Protein AF-A0A7D5NM01-F1 (afdb_monomer)

Organism: NCBI:txid138074

Radius of gyration: 16.81 Å; Cα contacts (8 Å, |Δi|>4): 30; chains: 1; bounding box: 30×28×41 Å

Mean predicted aligned error: 5.35 Å

Secondary structure (DSSP, 8-state):
-HHHHHHHHHH-HHHHHHHTT--HHHHHHHHHHHH-GGGS-HHHHHHHHHHHHHHHHHHHTTT---HHHHTT-

Foldseek 3Di:
DVVQVVVCVPPNNVVSCVVVVHDSVVVVVVVVCVVCVVPDDPVVVVVVVLVVQLVVQCVVVVNPDDPVRSVVD

Sequence (73 aa):
MPLMQRLSGTHGVGPVCRELDIAPSTYYWHQQRRLHPEKCCQREKRDGQISQEIKRVYEENYRVYGARKVWRQ

pLDDT: mean 89.97, std 4.65, range [71.56, 95.62]

Structure (mmCIF, N/CA/C/O backbone):
data_AF-A0A7D5NM01-F1
#
_entry.id   AF-A0A7D5NM01-F1
#
loop_
_atom_site.group_PDB
_atom_site.id
_atom_site.type_symbol
_atom_site.label_atom_id
_atom_site.label_alt_id
_atom_site.label_comp_id
_atom_site.label_asym_id
_atom_site.label_entity_id
_atom_site.label_seq_id
_atom_site.pdbx_PDB_ins_code
_atom_site.Cartn_x
_atom_site.Cartn_y
_atom_site.Cartn_z
_atom_site.occupancy
_atom_site.B_iso_or_eq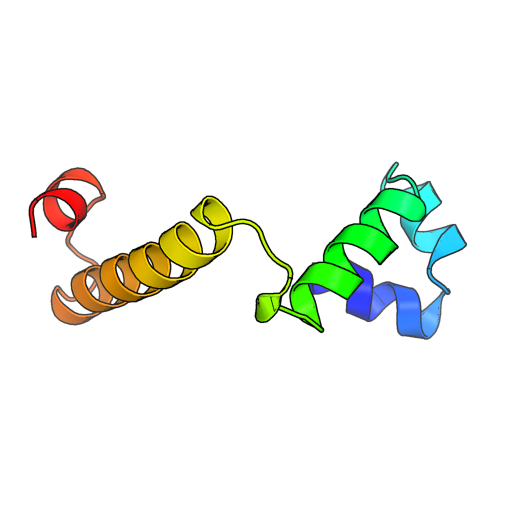uiv
_atom_site.auth_seq_id
_atom_site.auth_comp_id
_atom_site.auth_asym_id
_atom_site.auth_atom_id
_atom_site.pdbx_PDB_model_num
ATOM 1 N N . MET A 1 1 ? 1.487 -2.883 -6.364 1.00 71.56 1 MET A N 1
ATOM 2 C CA . MET A 1 1 ? 0.867 -3.626 -7.485 1.00 71.56 1 MET A CA 1
ATOM 3 C C . MET A 1 1 ? 1.301 -5.100 -7.506 1.00 71.56 1 MET A C 1
ATOM 5 O O . MET A 1 1 ? 2.193 -5.450 -8.273 1.00 71.56 1 MET A O 1
ATOM 9 N N . PRO A 1 2 ? 0.713 -5.972 -6.663 1.00 73.81 2 PRO A N 1
ATOM 10 C CA . PRO A 1 2 ? 1.114 -7.384 -6.562 1.00 73.81 2 PRO A CA 1
ATOM 11 C C . PRO A 1 2 ? 0.840 -8.190 -7.840 1.00 73.81 2 PRO A C 1
ATOM 13 O O . PRO A 1 2 ? 1.675 -8.988 -8.254 1.00 73.81 2 PRO A O 1
ATOM 16 N N . LEU A 1 3 ? -0.301 -7.940 -8.493 1.00 79.62 3 LEU A N 1
ATOM 17 C CA . LEU A 1 3 ? -0.693 -8.607 -9.740 1.00 79.62 3 LEU A CA 1
ATOM 18 C C . LEU A 1 3 ? 0.291 -8.301 -10.874 1.00 79.62 3 LEU A C 1
ATOM 20 O O . LEU A 1 3 ? 0.799 -9.208 -11.524 1.00 79.62 3 LEU A O 1
ATOM 24 N N . MET A 1 4 ? 0.643 -7.028 -11.038 1.00 83.19 4 MET A N 1
ATOM 25 C CA . MET A 1 4 ? 1.578 -6.607 -12.076 1.00 83.19 4 MET A CA 1
ATOM 26 C C . MET A 1 4 ? 2.987 -7.176 -11.866 1.00 83.19 4 MET A C 1
ATOM 28 O O . MET A 1 4 ? 3.620 -7.608 -12.820 1.00 83.19 4 MET A O 1
ATOM 32 N N . GLN A 1 5 ? 3.457 -7.235 -10.616 1.00 81.69 5 GLN A N 1
ATOM 33 C CA . GLN A 1 5 ? 4.774 -7.781 -1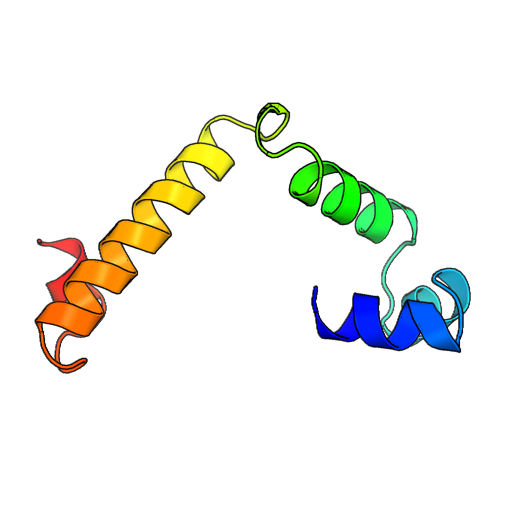0.277 1.00 81.69 5 GLN A CA 1
ATOM 34 C C . GLN A 1 5 ? 4.868 -9.294 -10.540 1.00 81.69 5 GLN A C 1
ATOM 36 O O . GLN A 1 5 ? 5.928 -9.790 -10.912 1.00 81.69 5 GLN A O 1
ATOM 41 N N . ARG A 1 6 ? 3.754 -10.019 -10.383 1.00 85.81 6 ARG A N 1
ATOM 42 C CA . ARG A 1 6 ? 3.656 -11.446 -10.716 1.00 85.81 6 ARG A CA 1
ATOM 43 C C . ARG A 1 6 ? 3.717 -11.680 -12.226 1.00 85.81 6 ARG A C 1
ATOM 45 O O . ARG A 1 6 ? 4.430 -12.569 -12.672 1.00 85.81 6 ARG A O 1
ATOM 52 N N . LEU A 1 7 ? 2.988 -10.880 -13.003 1.00 86.12 7 LEU A N 1
ATOM 53 C CA . LEU A 1 7 ? 2.911 -11.025 -14.460 1.00 86.12 7 LEU A CA 1
ATOM 54 C C . LEU A 1 7 ? 4.183 -10.544 -15.169 1.00 86.12 7 LEU A C 1
ATOM 56 O O . LEU A 1 7 ? 4.600 -11.146 -16.156 1.00 86.12 7 LEU A O 1
ATOM 60 N N . SER A 1 8 ? 4.830 -9.492 -14.657 1.00 83.12 8 SER A N 1
ATOM 61 C CA . SER A 1 8 ? 6.045 -8.942 -15.264 1.00 83.12 8 SER A CA 1
ATOM 62 C C . SER A 1 8 ? 7.251 -9.876 -15.151 1.00 83.12 8 SER A C 1
ATOM 64 O O . SER A 1 8 ? 8.177 -9.752 -15.945 1.00 83.12 8 SER A O 1
ATOM 66 N N . GLY A 1 9 ? 7.262 -10.794 -14.177 1.00 85.25 9 GLY A N 1
ATOM 67 C CA . GLY A 1 9 ? 8.323 -11.796 -14.032 1.00 85.25 9 GLY A CA 1
ATOM 68 C C . GLY A 1 9 ? 8.290 -12.879 -15.113 1.00 85.25 9 GLY A C 1
ATOM 69 O O . GLY A 1 9 ? 9.331 -13.428 -15.451 1.00 85.25 9 GLY A O 1
ATOM 70 N N . THR A 1 10 ? 7.113 -13.160 -15.677 1.00 89.38 10 THR A N 1
ATOM 71 C CA . THR A 1 10 ? 6.916 -14.183 -16.715 1.00 89.38 10 THR A CA 1
ATOM 72 C C . THR A 1 10 ? 6.838 -13.599 -18.124 1.00 89.38 10 THR A C 1
ATOM 74 O O . THR A 1 10 ? 7.343 -14.213 -19.056 1.00 89.38 10 THR A O 1
ATOM 77 N N . HIS A 1 11 ? 6.256 -12.406 -18.288 1.00 88.62 11 HIS A N 1
ATOM 78 C CA . HIS A 1 11 ? 5.985 -11.804 -19.604 1.00 88.62 11 HIS A CA 1
ATOM 79 C C . HIS A 1 11 ? 6.776 -10.512 -19.870 1.00 88.62 11 HIS A C 1
ATOM 81 O O . HIS A 1 11 ? 6.697 -9.948 -20.958 1.00 88.62 11 HIS A O 1
ATOM 87 N N . GLY A 1 12 ? 7.531 -10.014 -18.885 1.00 89.75 12 GLY A N 1
ATOM 88 C CA . GLY A 1 12 ? 8.190 -8.711 -18.951 1.00 89.75 12 GLY A CA 1
ATOM 89 C C . GLY A 1 12 ? 7.251 -7.540 -18.638 1.00 89.75 12 GLY A C 1
ATOM 90 O O . GLY A 1 12 ? 6.028 -7.635 -18.714 1.00 89.75 12 GLY A O 1
ATOM 91 N N . VAL A 1 13 ? 7.828 -6.399 -18.255 1.00 89.62 13 VAL A N 1
ATOM 92 C CA . VAL A 1 13 ? 7.066 -5.208 -17.829 1.00 89.62 13 VAL A CA 1
ATOM 93 C C . VAL A 1 13 ? 6.303 -4.575 -18.998 1.00 89.62 13 VAL A C 1
ATOM 95 O O . VAL A 1 13 ? 5.136 -4.238 -18.849 1.00 89.62 13 VAL A O 1
ATOM 98 N N . GLY A 1 14 ? 6.937 -4.435 -20.168 1.00 89.75 14 GLY A N 1
ATOM 99 C CA . GLY A 1 14 ? 6.353 -3.763 -21.337 1.00 89.75 14 GLY A CA 1
ATOM 100 C C . GLY A 1 14 ? 5.039 -4.385 -21.833 1.00 89.75 14 GLY A C 1
ATOM 101 O O . GLY A 1 14 ? 4.054 -3.656 -21.954 1.00 89.75 14 GLY A O 1
ATOM 102 N N . PRO A 1 15 ? 4.983 -5.709 -22.079 1.00 92.94 15 PRO A N 1
ATOM 103 C CA . PRO A 1 15 ? 3.754 -6.378 -22.509 1.00 92.94 15 PRO A CA 1
ATOM 104 C C . PRO A 1 15 ? 2.619 -6.272 -21.484 1.00 92.94 15 PRO A C 1
ATOM 106 O O . PRO A 1 15 ? 1.487 -5.979 -21.849 1.00 92.94 15 PRO A O 1
ATOM 109 N N . VAL A 1 16 ? 2.931 -6.418 -20.193 1.00 92.06 16 VAL A N 1
ATOM 110 C CA . VAL A 1 16 ? 1.942 -6.305 -19.107 1.00 92.06 16 VAL A CA 1
ATOM 111 C C . VAL A 1 16 ? 1.409 -4.876 -18.977 1.00 92.06 16 VAL A C 1
ATOM 113 O O . VAL A 1 16 ? 0.212 -4.681 -18.804 1.00 92.06 16 VAL A O 1
ATOM 116 N N . CYS A 1 17 ? 2.283 -3.871 -19.079 1.00 92.69 17 CYS A N 1
ATOM 117 C CA . CYS A 1 17 ? 1.897 -2.460 -19.119 1.00 92.69 17 CYS A CA 1
ATOM 118 C C . CYS A 1 17 ? 0.926 -2.164 -20.268 1.00 92.69 17 CYS A C 1
ATOM 120 O O . CYS A 1 17 ? -0.054 -1.458 -20.062 1.00 92.69 17 CYS A O 1
ATOM 122 N N . ARG A 1 18 ? 1.189 -2.719 -21.459 1.00 92.12 18 ARG A N 1
ATOM 123 C CA . ARG A 1 18 ? 0.338 -2.535 -22.641 1.00 92.12 18 ARG A CA 1
ATOM 124 C C . ARG A 1 18 ? -1.058 -3.120 -22.434 1.00 92.12 18 ARG A C 1
ATOM 126 O O . ARG A 1 18 ? -2.027 -2.454 -22.761 1.00 92.12 18 ARG A O 1
ATOM 133 N N . GLU A 1 19 ? -1.151 -4.324 -21.878 1.00 93.56 19 GLU A N 1
ATOM 134 C CA . GLU A 1 19 ? -2.439 -4.996 -21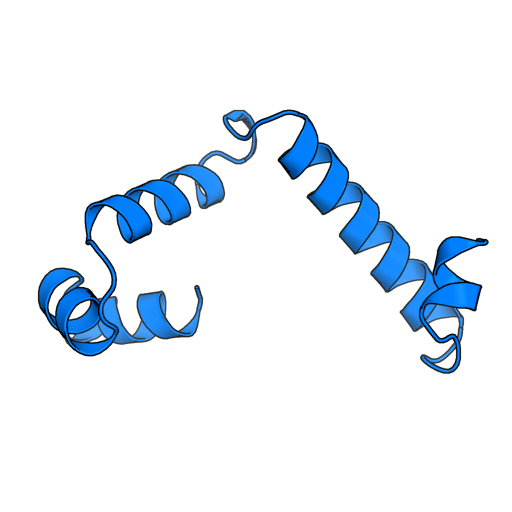.659 1.00 93.56 19 GLU A CA 1
ATOM 135 C C . GLU A 1 19 ? -3.287 -4.311 -20.577 1.00 93.56 19 GLU A C 1
ATOM 137 O O . GLU A 1 19 ? -4.506 -4.242 -20.677 1.00 93.56 19 GLU A O 1
ATOM 142 N N . LEU A 1 20 ? -2.639 -3.781 -19.537 1.00 89.50 20 LEU A N 1
ATOM 143 C CA . LEU A 1 20 ? -3.315 -3.070 -18.447 1.00 89.50 20 LEU A CA 1
ATOM 144 C C . LEU A 1 20 ? -3.604 -1.595 -18.765 1.00 89.50 20 LEU A C 1
ATOM 146 O O . LEU A 1 20 ? -4.149 -0.907 -17.905 1.00 89.50 20 LEU A O 1
ATOM 150 N N . ASP A 1 21 ? -3.208 -1.116 -19.947 1.00 93.19 21 ASP A N 1
ATOM 151 C CA . ASP A 1 21 ? -3.259 0.292 -20.354 1.00 93.19 21 ASP A CA 1
ATOM 152 C C . ASP A 1 21 ? -2.578 1.238 -19.341 1.00 93.19 21 ASP A C 1
ATOM 154 O O . ASP A 1 21 ? -3.102 2.260 -18.899 1.00 93.19 21 ASP A O 1
ATOM 158 N N . ILE A 1 22 ? -1.373 0.855 -18.910 1.00 90.56 22 ILE A N 1
ATOM 159 C CA . ILE A 1 22 ? -0.548 1.609 -17.961 1.00 90.56 22 ILE A CA 1
ATOM 160 C C . ILE A 1 22 ? 0.772 1.971 -18.633 1.00 90.56 22 ILE A C 1
ATOM 162 O O . ILE A 1 22 ? 1.474 1.119 -19.174 1.00 90.56 22 ILE A O 1
ATOM 166 N N . ALA A 1 23 ? 1.188 3.231 -18.528 1.00 92.88 23 ALA A N 1
ATOM 167 C CA . ALA A 1 23 ? 2.508 3.634 -18.996 1.00 92.88 23 ALA A CA 1
ATOM 168 C C . ALA A 1 23 ? 3.632 2.935 -18.188 1.00 92.88 23 ALA A C 1
ATOM 170 O O . ALA A 1 23 ? 3.603 2.954 -16.951 1.00 92.88 23 ALA A O 1
ATOM 171 N N . PRO A 1 24 ? 4.686 2.393 -18.837 1.00 92.00 24 PRO A N 1
ATOM 172 C CA . PRO A 1 24 ? 5.824 1.792 -18.133 1.00 92.00 24 PRO A CA 1
ATOM 173 C C . PRO A 1 24 ? 6.513 2.733 -17.136 1.00 92.00 24 PRO A C 1
ATOM 175 O O . PRO A 1 24 ? 6.992 2.288 -16.094 1.00 92.00 24 PRO A O 1
ATOM 178 N N . SER A 1 25 ? 6.520 4.040 -17.412 1.00 93.25 25 SER A N 1
ATOM 179 C CA . SER A 1 25 ? 7.034 5.064 -16.496 1.00 93.25 25 SER A CA 1
ATOM 180 C C . SER A 1 25 ? 6.301 5.056 -15.151 1.00 93.25 25 SER A C 1
ATOM 182 O O . SER A 1 25 ? 6.947 5.102 -14.105 1.00 93.25 25 SER A O 1
ATOM 184 N N . THR A 1 26 ? 4.974 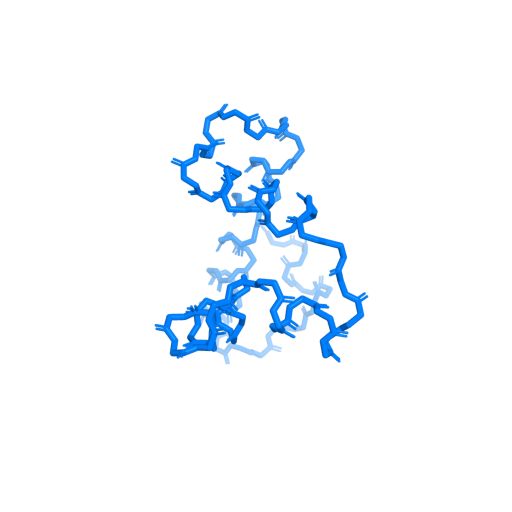4.913 -15.159 1.00 91.31 26 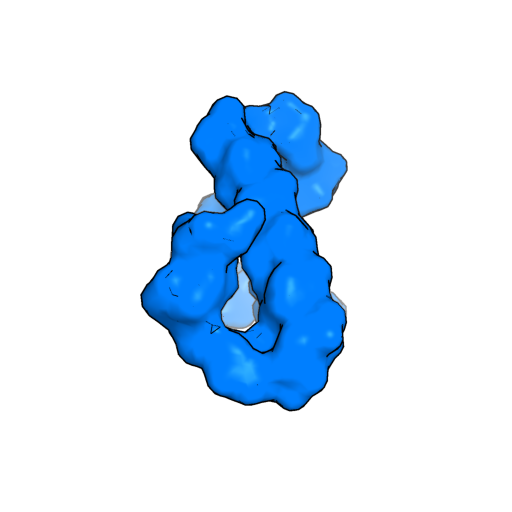THR A N 1
ATOM 185 C CA . THR A 1 26 ? 4.137 4.820 -13.954 1.00 91.31 26 THR A CA 1
ATOM 18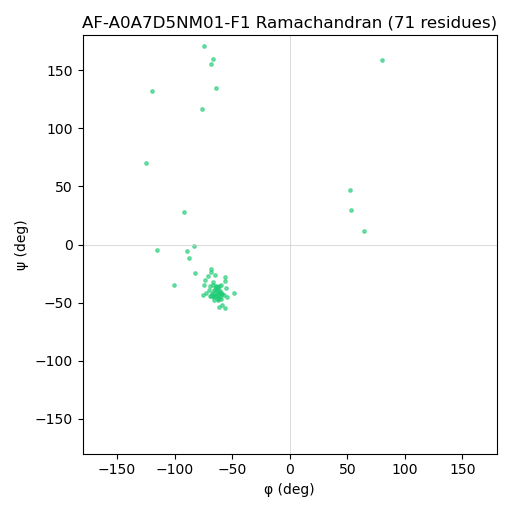6 C C . THR A 1 26 ? 4.478 3.583 -13.126 1.00 91.31 26 THR A C 1
ATOM 188 O O . THR A 1 26 ? 4.557 3.658 -11.897 1.00 91.31 26 THR A O 1
ATOM 191 N N . TYR A 1 27 ? 4.735 2.446 -13.783 1.00 89.94 27 TYR A N 1
ATOM 192 C CA . TYR A 1 27 ? 5.169 1.229 -13.098 1.00 89.94 27 TYR A CA 1
ATOM 193 C C . TYR A 1 27 ? 6.499 1.433 -12.372 1.00 89.94 27 TYR A C 1
ATOM 195 O O . TYR A 1 27 ? 6.583 1.191 -11.165 1.00 89.94 27 TYR A O 1
ATOM 203 N N . TYR A 1 28 ? 7.523 1.913 -13.083 1.00 90.00 28 TYR A N 1
ATOM 204 C CA . TYR A 1 28 ? 8.843 2.120 -12.491 1.00 90.00 28 TYR A CA 1
ATOM 205 C C . TYR A 1 28 ? 8.818 3.185 -11.397 1.00 90.00 28 TYR A C 1
ATOM 207 O O . TYR A 1 28 ? 9.466 3.013 -10.367 1.00 90.00 28 TYR A O 1
ATOM 215 N N . TRP A 1 29 ? 8.015 4.235 -11.557 1.00 90.75 29 TRP A N 1
ATOM 216 C CA . TRP A 1 29 ? 7.799 5.239 -10.519 1.00 90.75 29 TRP A CA 1
ATOM 217 C C . TRP A 1 29 ? 7.212 4.628 -9.238 1.00 90.75 29 TRP A C 1
ATOM 219 O O . TRP A 1 29 ? 7.736 4.840 -8.142 1.00 90.75 29 TRP A O 1
ATOM 229 N N . HIS A 1 30 ? 6.184 3.782 -9.358 1.00 88.56 30 HIS A N 1
ATOM 230 C CA . HIS A 1 30 ? 5.612 3.078 -8.208 1.00 88.56 30 HIS A CA 1
ATOM 231 C C . HIS A 1 30 ? 6.600 2.058 -7.610 1.00 88.56 30 HIS A C 1
ATOM 233 O O . HIS A 1 30 ? 6.620 1.835 -6.394 1.00 88.56 30 HIS A O 1
ATOM 239 N N . GLN A 1 31 ? 7.423 1.412 -8.438 1.00 89.25 31 GLN A N 1
ATOM 240 C CA . GLN A 1 31 ? 8.444 0.476 -7.974 1.00 89.25 31 GLN A CA 1
ATOM 241 C C . GLN A 1 31 ? 9.538 1.190 -7.172 1.00 89.25 31 GLN A C 1
ATOM 243 O O . GLN A 1 31 ? 9.881 0.729 -6.085 1.00 89.25 31 GLN A O 1
ATOM 248 N N . GLN A 1 32 ? 10.018 2.344 -7.641 1.00 89.69 32 GLN A N 1
ATOM 249 C CA . GLN A 1 32 ? 10.997 3.161 -6.922 1.00 89.69 32 GLN A CA 1
ATOM 250 C C . GLN A 1 32 ? 10.469 3.619 -5.561 1.00 89.69 32 GLN A C 1
ATOM 252 O O . GLN A 1 32 ? 11.186 3.505 -4.574 1.00 89.69 32 GLN A O 1
ATOM 257 N N . ARG A 1 33 ? 9.203 4.051 -5.473 1.00 88.50 33 ARG A N 1
ATOM 258 C CA . ARG A 1 33 ? 8.573 4.421 -4.191 1.00 88.50 33 ARG A CA 1
ATOM 259 C C . ARG A 1 33 ? 8.495 3.265 -3.196 1.00 88.50 33 ARG A C 1
ATOM 261 O O . ARG A 1 33 ? 8.668 3.469 -2.001 1.00 88.50 33 ARG A O 1
ATOM 268 N N . ARG A 1 34 ? 8.269 2.040 -3.681 1.00 85.19 34 ARG A N 1
ATOM 269 C CA . ARG A 1 34 ? 8.275 0.837 -2.831 1.00 85.19 34 ARG A CA 1
ATOM 270 C C . ARG A 1 34 ? 9.667 0.466 -2.333 1.00 85.19 34 ARG A C 1
ATOM 272 O O . ARG A 1 34 ? 9.781 0.010 -1.204 1.00 85.19 34 ARG A O 1
ATOM 279 N N . LEU A 1 35 ? 10.685 0.600 -3.183 1.00 88.19 35 LEU A N 1
ATOM 280 C CA . LEU A 1 35 ? 12.076 0.300 -2.827 1.00 88.19 35 LEU A CA 1
ATOM 281 C C . LEU A 1 35 ? 12.679 1.371 -1.916 1.00 88.19 35 LEU A C 1
ATOM 283 O O . LEU A 1 35 ? 13.509 1.050 -1.074 1.00 88.19 35 LEU A O 1
ATOM 287 N N . HIS A 1 36 ? 12.224 2.615 -2.072 1.00 89.00 36 HIS A N 1
ATOM 288 C CA . HIS A 1 36 ? 12.703 3.777 -1.335 1.00 89.00 36 HIS A CA 1
ATOM 289 C C . HIS A 1 36 ? 11.559 4.523 -0.628 1.00 89.00 36 HIS A C 1
ATOM 291 O O . HIS A 1 36 ? 11.204 5.641 -1.033 1.00 89.00 36 HIS A O 1
ATOM 297 N N . PRO A 1 37 ? 10.961 3.948 0.433 1.00 83.56 37 PRO A N 1
ATOM 298 C CA . PRO A 1 37 ? 9.926 4.625 1.215 1.00 83.56 37 PRO A CA 1
ATOM 299 C C . PRO A 1 37 ? 10.391 5.977 1.782 1.00 83.56 37 PRO A C 1
ATOM 301 O O . PRO A 1 37 ? 9.597 6.902 1.959 1.00 83.56 37 PRO A O 1
ATOM 304 N N . GLU A 1 38 ? 11.693 6.140 2.021 1.00 85.38 38 GLU A N 1
ATOM 305 C CA . GLU A 1 38 ? 12.319 7.374 2.488 1.00 85.38 38 GLU A CA 1
ATOM 306 C C . GLU A 1 38 ? 12.231 8.522 1.473 1.00 85.38 38 GLU A C 1
ATOM 308 O O . GLU A 1 38 ? 12.189 9.684 1.881 1.00 85.38 38 GLU A O 1
ATOM 313 N N . LYS A 1 39 ? 12.135 8.216 0.174 1.00 85.31 39 LYS A N 1
ATOM 314 C CA . LYS A 1 39 ? 12.010 9.208 -0.909 1.00 85.31 39 LYS A CA 1
ATOM 315 C C . LYS A 1 39 ? 10.558 9.582 -1.219 1.00 85.31 39 LYS A C 1
ATOM 317 O O . LYS A 1 39 ? 10.318 10.471 -2.034 1.00 85.31 39 LYS A O 1
ATOM 322 N N . CYS A 1 40 ? 9.588 8.919 -0.587 1.00 86.69 40 CYS A N 1
ATOM 323 C CA . CYS A 1 40 ? 8.176 9.260 -0.735 1.00 86.69 40 CYS A CA 1
ATOM 324 C C . CYS A 1 40 ? 7.867 10.619 -0.093 1.00 86.69 40 CYS A C 1
ATOM 326 O O . CYS A 1 40 ? 8.566 11.075 0.820 1.00 86.69 40 CYS A O 1
ATOM 328 N N . CYS A 1 41 ? 6.805 11.276 -0.562 1.00 88.38 41 CYS A N 1
ATOM 329 C CA . CYS A 1 41 ? 6.427 12.571 -0.007 1.00 88.38 41 CYS A CA 1
ATOM 330 C C . CYS A 1 41 ? 5.947 12.427 1.449 1.00 88.38 41 CYS A C 1
ATOM 332 O O . CYS A 1 41 ? 5.544 11.350 1.893 1.00 88.38 41 CYS A O 1
ATOM 334 N N . GLN A 1 42 ? 5.965 13.528 2.205 1.00 90.69 42 GLN A N 1
ATOM 335 C CA . GLN A 1 42 ? 5.524 13.520 3.606 1.00 90.69 42 GLN A CA 1
ATOM 336 C C . GLN A 1 42 ? 4.095 12.985 3.776 1.00 90.69 42 GLN A C 1
ATOM 338 O O . GLN A 1 42 ? 3.820 12.250 4.722 1.00 90.69 42 GLN A O 1
ATOM 343 N N . ARG A 1 43 ? 3.203 13.304 2.830 1.00 92.06 43 ARG A N 1
ATOM 344 C CA . ARG A 1 43 ? 1.821 12.818 2.834 1.00 92.06 43 ARG A CA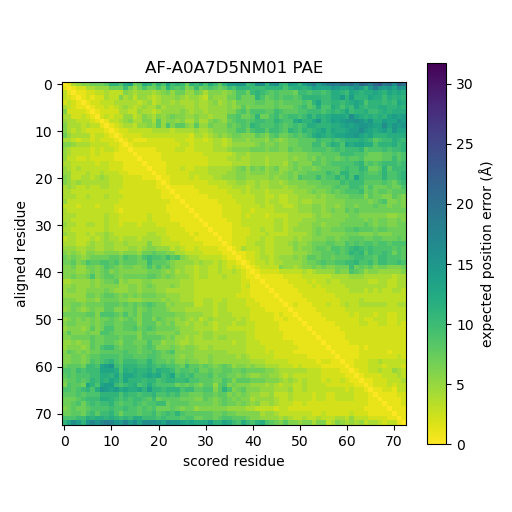 1
ATOM 345 C C . ARG A 1 43 ? 1.749 11.297 2.718 1.00 92.06 43 ARG A C 1
ATOM 347 O O . ARG A 1 43 ? 1.088 10.680 3.533 1.00 92.06 43 ARG A O 1
ATOM 354 N N . GLU A 1 44 ? 2.470 10.689 1.780 1.00 89.69 44 GLU A N 1
ATOM 355 C CA . GLU A 1 44 ? 2.472 9.227 1.619 1.00 89.69 44 GLU A CA 1
ATOM 356 C C . GLU A 1 44 ? 3.021 8.501 2.845 1.00 89.69 44 GLU A C 1
ATOM 358 O O . GLU A 1 44 ? 2.490 7.467 3.244 1.00 89.69 44 GLU A O 1
ATOM 363 N N . LYS A 1 45 ? 4.063 9.055 3.475 1.00 89.88 45 LYS A N 1
ATOM 364 C CA . LYS A 1 45 ? 4.602 8.506 4.726 1.00 89.88 45 LYS A CA 1
ATOM 365 C C . LYS A 1 45 ? 3.554 8.538 5.838 1.00 89.88 45 LYS A C 1
ATOM 367 O O . LYS A 1 45 ? 3.350 7.535 6.518 1.00 89.88 45 LYS A O 1
ATOM 372 N N . ARG A 1 46 ? 2.861 9.672 5.983 1.00 92.44 46 ARG A N 1
ATOM 373 C CA . ARG A 1 46 ? 1.770 9.842 6.949 1.00 92.44 46 ARG A CA 1
ATOM 374 C C . ARG A 1 46 ? 0.602 8.902 6.656 1.00 92.44 46 ARG A C 1
ATOM 376 O O . ARG A 1 46 ? 0.104 8.263 7.575 1.00 92.44 46 ARG A O 1
ATOM 383 N N . ASP A 1 47 ? 0.195 8.777 5.398 1.00 92.62 47 ASP A N 1
ATOM 384 C CA . ASP A 1 47 ? -0.900 7.895 4.985 1.00 92.62 47 ASP A CA 1
ATOM 385 C C . ASP A 1 47 ? -0.559 6.423 5.270 1.00 92.62 47 ASP A C 1
ATOM 387 O O . ASP A 1 47 ? -1.422 5.662 5.708 1.00 92.62 47 ASP A O 1
ATOM 391 N N . GLY A 1 48 ? 0.710 6.028 5.107 1.00 91.19 48 GLY A N 1
ATOM 392 C CA . GLY A 1 48 ? 1.203 4.708 5.501 1.00 91.19 48 GLY A CA 1
ATOM 393 C C . GLY A 1 48 ? 1.060 4.439 7.003 1.00 91.19 48 GLY A C 1
ATOM 394 O O . GLY A 1 48 ? 0.568 3.379 7.385 1.00 91.19 48 GLY A O 1
ATOM 395 N N . GLN A 1 49 ? 1.420 5.410 7.847 1.00 91.88 49 GLN A N 1
ATOM 396 C CA . GLN A 1 49 ? 1.262 5.318 9.306 1.00 91.88 49 GLN A CA 1
ATOM 397 C C . GLN A 1 49 ? -0.216 5.274 9.719 1.00 91.88 49 GLN A C 1
ATOM 399 O O . GLN A 1 49 ? -0.625 4.396 10.474 1.00 91.88 49 GLN A O 1
ATOM 404 N N . ILE A 1 50 ? -1.042 6.172 9.172 1.00 93.50 50 ILE A N 1
ATOM 405 C CA . ILE A 1 50 ? -2.486 6.217 9.449 1.00 93.50 50 ILE A CA 1
ATOM 406 C C . ILE A 1 50 ? -3.160 4.909 9.023 1.00 93.50 50 ILE A C 1
ATOM 408 O O . ILE A 1 50 ? -4.004 4.389 9.744 1.00 93.50 50 ILE A O 1
ATOM 412 N N . SER A 1 51 ? -2.771 4.337 7.882 1.00 93.25 51 SER A N 1
ATOM 413 C CA . SER A 1 51 ? -3.326 3.062 7.413 1.00 93.25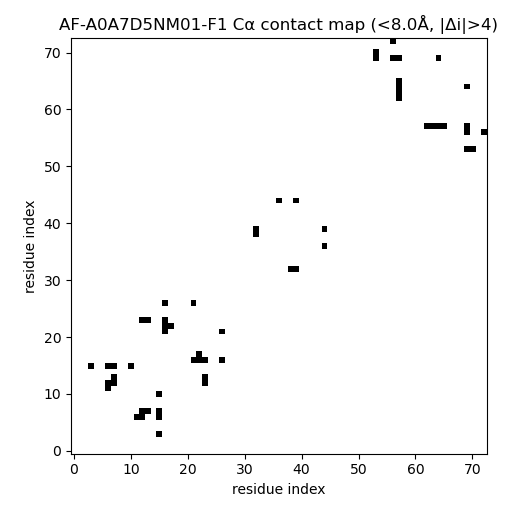 51 SER A CA 1
ATOM 414 C C . SER A 1 51 ? -3.038 1.908 8.377 1.00 93.25 51 SER A C 1
ATOM 416 O O . SER A 1 51 ? -3.891 1.037 8.557 1.00 93.25 51 SER A O 1
ATOM 418 N N . GLN A 1 52 ? -1.860 1.893 9.010 1.00 94.19 52 GLN A N 1
ATOM 419 C CA . GLN A 1 52 ? -1.526 0.904 10.039 1.00 94.19 52 GLN A CA 1
ATOM 420 C C . GLN A 1 52 ? -2.394 1.082 11.289 1.00 94.19 52 GLN A C 1
ATOM 422 O O . GLN A 1 52 ? -2.916 0.095 11.801 1.00 94.19 52 GLN A O 1
ATOM 427 N N . GLU A 1 53 ? -2.613 2.323 11.725 1.00 94.12 53 GLU A N 1
ATOM 428 C CA . GLU A 1 53 ? -3.451 2.632 12.888 1.00 94.12 53 GLU A CA 1
ATOM 429 C C . GLU A 1 53 ? -4.923 2.267 12.651 1.00 94.12 53 GLU A C 1
ATOM 431 O O . GLU A 1 53 ? -5.545 1.592 13.470 1.00 94.12 53 GLU A O 1
ATOM 436 N N . ILE A 1 54 ? -5.457 2.616 11.475 1.00 93.75 54 ILE A N 1
ATOM 437 C CA . ILE A 1 54 ? -6.804 2.224 11.035 1.00 93.75 54 ILE A CA 1
ATOM 438 C C . ILE A 1 54 ? -6.957 0.704 11.099 1.00 93.75 54 ILE A C 1
ATOM 440 O O . ILE A 1 54 ? -7.970 0.201 11.586 1.00 93.75 54 ILE A O 1
ATOM 444 N N . LYS A 1 55 ? -5.952 -0.035 10.614 1.00 94.50 55 LYS A N 1
ATOM 445 C CA . LYS A 1 55 ? -5.965 -1.497 10.646 1.00 94.50 55 LYS A CA 1
ATOM 446 C C . LYS A 1 55 ? -5.936 -2.024 12.081 1.00 94.50 55 LYS A C 1
ATOM 448 O O . LYS A 1 55 ? -6.718 -2.922 12.382 1.00 94.50 55 LYS A O 1
ATOM 453 N N . ARG A 1 56 ? -5.105 -1.443 12.954 1.00 95.62 56 ARG A N 1
ATOM 454 C CA . ARG A 1 56 ? -5.030 -1.802 14.377 1.00 95.62 56 ARG A CA 1
ATOM 455 C C . ARG A 1 56 ? -6.397 -1.666 15.043 1.00 95.62 56 ARG A C 1
ATOM 457 O O . ARG A 1 56 ? -6.923 -2.646 15.554 1.00 95.62 56 ARG A O 1
ATOM 464 N N . VAL A 1 57 ? -7.012 -0.489 14.939 1.00 94.88 57 VAL A N 1
ATOM 465 C CA . VAL A 1 57 ? -8.332 -0.205 15.518 1.00 94.88 57 VAL A CA 1
ATOM 466 C C . VAL A 1 57 ? -9.407 -1.133 14.947 1.00 94.88 57 VAL A C 1
ATOM 468 O O . VAL A 1 57 ? -10.260 -1.638 15.678 1.00 94.88 57 VAL A O 1
ATOM 471 N N . TYR A 1 58 ? -9.382 -1.381 13.639 1.00 95.25 58 TYR A N 1
ATOM 472 C CA . TYR A 1 58 ? -10.336 -2.281 13.001 1.00 95.25 58 TYR A CA 1
ATOM 473 C C . TYR A 1 58 ? -10.205 -3.726 13.508 1.00 95.25 58 TYR A C 1
ATOM 475 O O . TYR A 1 58 ? -11.217 -4.376 13.771 1.00 95.25 58 TYR A O 1
ATOM 483 N N . GLU A 1 59 ? -8.979 -4.225 13.670 1.00 94.62 59 GLU A N 1
ATOM 484 C CA . GLU A 1 59 ? -8.706 -5.580 14.158 1.00 94.62 59 GLU A CA 1
ATOM 485 C C . GLU A 1 59 ? -8.995 -5.730 15.660 1.00 94.62 59 GLU A C 1
ATOM 487 O O . GLU A 1 59 ? -9.645 -6.701 16.045 1.00 94.62 59 GLU A O 1
ATOM 492 N N . GLU A 1 60 ? -8.618 -4.750 16.487 1.00 94.94 60 GLU A N 1
ATOM 493 C CA . GLU A 1 60 ? -8.896 -4.719 17.934 1.00 94.94 60 GLU A CA 1
ATOM 494 C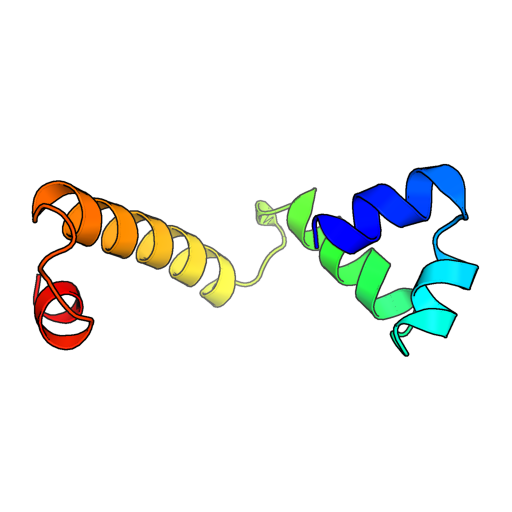 C . GLU A 1 60 ? -10.400 -4.738 18.244 1.00 94.94 60 GLU A C 1
ATOM 496 O O . GLU A 1 60 ? -10.836 -5.367 19.205 1.00 94.94 60 GLU A O 1
ATOM 501 N N . ASN A 1 61 ? -11.218 -4.104 17.399 1.00 92.69 61 ASN A N 1
ATOM 502 C CA . ASN A 1 61 ? -12.676 -4.074 17.546 1.00 92.69 61 ASN A CA 1
ATOM 503 C C . ASN A 1 61 ? -13.385 -5.206 16.778 1.00 92.69 61 ASN A C 1
ATOM 505 O O . ASN A 1 61 ? -14.529 -5.045 16.338 1.00 92.69 61 ASN A O 1
ATOM 509 N N . TYR A 1 62 ? -12.708 -6.342 16.572 1.00 93.00 62 TYR A N 1
ATOM 510 C CA . TYR A 1 62 ? -13.249 -7.540 15.915 1.00 93.00 62 TYR A CA 1
ATOM 511 C C . TYR A 1 62 ? -13.863 -7.269 14.538 1.00 93.00 62 TYR A C 1
ATOM 513 O O . TYR A 1 62 ? -14.797 -7.953 14.120 1.00 93.00 62 TYR A O 1
ATOM 521 N N . ARG A 1 63 ? -13.358 -6.257 13.820 1.00 92.81 63 ARG A N 1
ATOM 522 C CA . ARG A 1 63 ? -13.830 -5.858 12.486 1.00 92.81 63 ARG A CA 1
ATOM 523 C C . ARG A 1 63 ? -15.275 -5.344 12.441 1.00 92.81 63 ARG A C 1
ATOM 525 O O . ARG A 1 63 ? -15.829 -5.160 11.359 1.00 92.81 63 ARG A O 1
ATOM 532 N N . VAL A 1 64 ? -15.880 -5.075 13.601 1.00 94.88 64 VAL A N 1
ATOM 533 C CA . VAL A 1 64 ? -17.263 -4.580 13.724 1.00 94.88 64 VAL A CA 1
ATOM 534 C C . VAL A 1 64 ? -17.331 -3.065 13.513 1.00 94.88 64 VAL A C 1
ATOM 536 O O . VAL A 1 64 ? -18.369 -2.513 13.140 1.00 94.88 64 VAL A O 1
ATOM 539 N N . TYR A 1 65 ? -16.228 -2.355 13.753 1.00 95.12 65 TYR A N 1
ATOM 540 C CA . TYR A 1 65 ? -16.187 -0.907 13.582 1.00 95.12 65 TYR A CA 1
ATOM 541 C C . TYR A 1 65 ? -16.107 -0.538 12.100 1.00 95.12 65 TYR A C 1
ATOM 543 O O . TYR A 1 65 ? -15.132 -0.829 11.416 1.00 95.12 65 TYR A O 1
ATOM 551 N N . GLY A 1 66 ? -17.139 0.155 11.615 1.00 90.81 66 GLY A N 1
ATOM 552 C CA . GLY A 1 66 ? -17.106 0.822 10.314 1.00 90.81 66 GLY A CA 1
ATOM 553 C C . GLY A 1 66 ? -16.258 2.099 10.337 1.00 90.81 66 GLY A C 1
ATOM 554 O O . GLY A 1 66 ? -15.900 2.607 11.402 1.00 90.81 66 GLY A O 1
ATOM 555 N N . ALA A 1 67 ? -16.008 2.673 9.156 1.00 91.75 67 ALA A N 1
ATOM 556 C CA . ALA A 1 67 ? -15.087 3.800 8.955 1.00 91.75 67 ALA A CA 1
ATOM 557 C C . ALA A 1 67 ? -15.287 4.975 9.933 1.00 91.75 67 ALA A C 1
ATOM 559 O O . ALA A 1 67 ? -14.323 5.504 10.476 1.00 91.75 67 ALA A O 1
ATOM 560 N N . ARG A 1 68 ? -16.540 5.357 10.222 1.00 94.81 68 ARG A N 1
ATOM 561 C CA . ARG A 1 68 ? -16.848 6.468 11.141 1.00 94.81 68 ARG A CA 1
ATOM 562 C C . ARG A 1 68 ? -16.404 6.203 12.583 1.00 94.81 68 ARG A C 1
ATOM 564 O O . ARG A 1 68 ? -16.038 7.151 13.270 1.00 94.81 68 ARG A O 1
ATOM 571 N N . LYS A 1 69 ? -16.493 4.954 13.056 1.00 94.25 69 LYS A N 1
ATOM 572 C CA . LYS A 1 69 ? -16.054 4.584 14.410 1.00 94.25 69 LYS A CA 1
ATOM 573 C C . LYS A 1 69 ? -14.534 4.517 14.477 1.00 94.25 69 LYS A C 1
ATOM 575 O O . LYS A 1 69 ? -13.967 5.086 15.396 1.00 94.25 69 LYS A O 1
ATOM 580 N N . VAL A 1 70 ? -13.909 3.915 13.464 1.00 93.44 70 VAL A N 1
ATOM 581 C CA . VAL A 1 70 ? -12.446 3.833 13.358 1.00 93.44 70 VAL A CA 1
ATOM 582 C C . VAL A 1 70 ? -11.808 5.224 13.315 1.00 93.44 70 VAL A C 1
ATOM 584 O O . VAL A 1 70 ? -10.830 5.456 13.999 1.00 93.44 70 VAL A O 1
ATOM 587 N N . TRP A 1 71 ? -12.392 6.178 12.581 1.00 90.62 71 TRP A N 1
ATOM 588 C CA . TRP A 1 71 ? -11.851 7.541 12.469 1.00 90.62 71 TRP A CA 1
ATOM 589 C C . TRP A 1 71 ? -11.928 8.379 13.758 1.00 90.62 71 TRP A C 1
ATOM 591 O O . TRP A 1 71 ? -11.244 9.390 13.880 1.00 90.62 71 TRP A O 1
ATOM 601 N N . ARG A 1 72 ? -12.810 8.026 14.698 1.00 91.00 72 ARG A N 1
ATOM 602 C CA . ARG A 1 72 ? -12.973 8.772 15.959 1.00 91.00 72 ARG A CA 1
ATOM 603 C C . ARG A 1 72 ? -12.027 8.309 17.064 1.00 91.00 72 ARG A C 1
ATOM 605 O O . ARG A 1 72 ? -12.006 8.955 18.108 1.00 91.00 72 ARG A O 1
ATOM 612 N N . GLN A 1 73 ? -11.360 7.179 16.861 1.00 81.62 73 GLN A N 1
ATOM 613 C CA . GLN A 1 73 ? -10.491 6.528 17.831 1.00 81.62 73 GLN A CA 1
ATOM 614 C C . GLN A 1 73 ? -9.036 6.873 17.524 1.00 81.62 73 GLN A C 1
ATOM 616 O O . GLN A 1 73 ? -8.292 7.071 18.505 1.00 81.62 73 GLN A O 1
#

Solvent-accessible surface area (backbone atoms only — not comparable to full-atom values): 4330 Å² total; per-residue (Å²): 112,72,68,60,60,60,48,27,74,78,64,36,58,66,60,50,22,61,76,69,75,42,61,64,67,60,52,53,54,55,49,49,41,68,78,35,61,86,78,45,55,73,66,58,53,50,50,55,53,51,51,51,50,50,49,48,52,26,58,76,49,75,62,69,52,49,71,76,58,46,73,74,108